Protein AF-B8JA36-F1 (afdb_monomer_lite)

InterPro domains:
  IPR032808 DoxX family [PF13564] (23-84)

Radius of gyration: 32.13 Å; chains: 1; bounding box: 55×47×108 Å

Foldseek 3Di:
DCVVVCCVLPVQCPPPVPDPAGPCVLLVHDPVVSVVVVVLLVVLVCLCPDPPRDPVSVVVSLVVLLVVLVVQLVSCVVSPCCPVPHVCSNVVSVVVNVVSVVVVVVVVVPPDPVPPDPPPPPPPDDDDDDDDDDDDDDDDDDDDDDDDD

Sequence (149 aa):
MVFSVLSFTFHDRFPFPDGKEGAFVHLGLPPYFKVELTIAKALGVLALLVPGVPRKVREFAYFGFGLTLVSAAIAHFSVGDARRLSPLYVIDPLLFLGCLATSYAGFLRGGPEAFRGPSAQPAVGTSGAATVRSVRVARTPPPSEASPR

pLDDT: mean 76.14, std 16.43, range [42.88, 96.0]

Structure (mmCIF, N/CA/C/O backbone):
data_AF-B8JA36-F1
#
_entry.id   AF-B8JA36-F1
#
loop_
_atom_site.group_PDB
_atom_site.id
_atom_site.type_symbol
_atom_site.label_atom_id
_atom_site.label_alt_id
_atom_site.label_comp_id
_atom_site.label_asym_id
_atom_site.label_entity_id
_atom_site.label_seq_id
_atom_site.pdbx_PDB_ins_code
_atom_site.Cartn_x
_atom_site.Cartn_y
_atom_site.Cartn_z
_atom_site.occupancy
_atom_site.B_iso_or_equiv
_atom_site.auth_seq_id
_atom_site.auth_comp_id
_atom_site.auth_asym_id
_atom_site.auth_atom_id
_atom_site.pdbx_PDB_model_num
ATOM 1 N N . MET A 1 1 ? 9.652 11.001 1.539 1.00 58.97 1 MET A N 1
ATOM 2 C CA . MET A 1 1 ? 8.552 10.009 1.565 1.00 58.97 1 MET A CA 1
ATOM 3 C C . MET A 1 1 ? 7.385 10.396 0.669 1.00 58.97 1 MET A C 1
ATOM 5 O O . MET A 1 1 ? 7.215 9.749 -0.353 1.00 58.97 1 MET A O 1
ATOM 9 N N . VAL A 1 2 ? 6.647 11.474 0.962 1.00 58.78 2 VAL A N 1
ATOM 10 C CA . VAL A 1 2 ? 5.529 11.933 0.107 1.00 58.78 2 VAL A CA 1
ATOM 11 C C . VAL A 1 2 ? 5.978 12.188 -1.338 1.00 58.78 2 VAL A C 1
ATOM 13 O O . VAL A 1 2 ? 5.324 11.736 -2.264 1.00 58.78 2 VAL A O 1
ATOM 16 N N . PHE A 1 3 ? 7.159 12.780 -1.530 1.00 57.62 3 PHE A N 1
ATOM 17 C CA . PHE A 1 3 ? 7.746 12.998 -2.855 1.00 57.62 3 PHE A CA 1
ATOM 18 C C . PHE A 1 3 ? 8.004 11.705 -3.654 1.00 57.62 3 PHE A C 1
ATOM 20 O O . PHE A 1 3 ? 7.703 11.665 -4.836 1.00 57.62 3 PHE A O 1
ATOM 27 N N . SER A 1 4 ? 8.495 10.631 -3.021 1.00 62.09 4 SER A N 1
ATOM 28 C CA . SER A 1 4 ? 8.780 9.355 -3.704 1.00 62.09 4 SER A CA 1
ATOM 29 C C . SER A 1 4 ? 7.490 8.621 -4.074 1.00 62.09 4 SER A C 1
ATOM 31 O O . SER A 1 4 ? 7.338 8.157 -5.196 1.00 62.09 4 SER A O 1
ATOM 33 N N . VAL A 1 5 ? 6.500 8.610 -3.173 1.00 66.38 5 VAL A N 1
ATOM 34 C CA . VAL A 1 5 ? 5.184 8.007 -3.441 1.00 66.38 5 VAL A CA 1
ATOM 35 C C . VAL A 1 5 ? 4.425 8.784 -4.515 1.00 66.38 5 VAL A C 1
ATOM 37 O O . VAL A 1 5 ? 3.843 8.170 -5.407 1.00 66.38 5 VAL A O 1
ATOM 40 N N . LEU A 1 6 ? 4.448 10.118 -4.459 1.00 67.69 6 LEU A N 1
ATOM 41 C CA . LEU A 1 6 ? 3.834 10.965 -5.479 1.00 67.69 6 LEU A CA 1
ATOM 42 C C . LEU A 1 6 ? 4.546 10.807 -6.824 1.00 67.69 6 LEU A C 1
ATOM 44 O O . LEU A 1 6 ? 3.870 10.567 -7.817 1.00 67.69 6 LEU A O 1
ATOM 48 N N . SER A 1 7 ? 5.880 10.852 -6.871 1.00 63.28 7 SER A N 1
ATOM 49 C CA . SER A 1 7 ? 6.618 10.608 -8.116 1.00 63.28 7 SER A CA 1
ATOM 50 C C . SER A 1 7 ? 6.362 9.207 -8.656 1.00 63.28 7 SER A C 1
ATOM 52 O O . SER A 1 7 ? 6.057 9.067 -9.824 1.00 63.28 7 SER A O 1
ATOM 54 N N . PHE A 1 8 ? 6.370 8.164 -7.833 1.00 66.00 8 PHE A N 1
ATOM 55 C CA . PHE A 1 8 ? 6.083 6.802 -8.291 1.00 66.00 8 PHE A CA 1
ATOM 56 C C . PHE A 1 8 ? 4.642 6.627 -8.807 1.00 66.00 8 PHE A C 1
ATOM 58 O O . PHE A 1 8 ? 4.405 5.869 -9.744 1.00 66.00 8 PHE A O 1
ATOM 65 N N . THR A 1 9 ? 3.674 7.319 -8.198 1.00 66.38 9 THR A N 1
ATOM 66 C CA . THR A 1 9 ? 2.246 7.190 -8.544 1.00 66.38 9 THR A CA 1
ATOM 67 C C . THR A 1 9 ? 1.848 8.076 -9.729 1.00 66.38 9 THR A C 1
ATOM 69 O O . THR A 1 9 ? 1.025 7.663 -10.543 1.00 66.38 9 THR A O 1
ATOM 72 N N . PHE A 1 10 ? 2.425 9.277 -9.841 1.00 67.25 10 PHE A N 1
ATOM 73 C CA . PHE A 1 10 ? 2.060 10.294 -10.838 1.00 67.25 10 PHE A CA 1
ATOM 74 C C . PHE A 1 10 ? 3.130 10.537 -11.917 1.00 67.25 10 PHE A C 1
ATOM 76 O O . PHE A 1 10 ? 2.824 11.135 -12.945 1.00 67.25 10 PHE A O 1
ATOM 83 N N . HIS A 1 11 ? 4.380 10.134 -11.683 1.00 65.31 11 HIS A N 1
ATOM 84 C CA . HIS A 1 11 ? 5.561 10.370 -12.528 1.00 65.31 11 HIS A CA 1
ATOM 85 C C . HIS A 1 11 ? 6.432 9.103 -12.625 1.00 65.31 11 HIS A C 1
ATOM 87 O O . HIS A 1 11 ? 7.632 9.095 -12.347 1.00 65.31 11 HIS A O 1
ATOM 93 N N . ASP A 1 12 ? 5.825 8.010 -13.076 1.00 66.19 12 ASP A N 1
ATOM 94 C CA . ASP A 1 12 ? 6.405 6.667 -13.187 1.00 66.19 12 ASP A CA 1
ATOM 95 C C . ASP A 1 12 ? 7.609 6.547 -14.151 1.00 66.19 12 ASP A C 1
ATOM 97 O O . ASP A 1 12 ? 8.172 5.463 -14.288 1.00 66.19 12 ASP A O 1
ATOM 101 N N . ARG A 1 13 ? 8.030 7.656 -14.777 1.00 64.44 13 ARG A N 1
ATOM 102 C CA . ARG A 1 13 ? 9.191 7.782 -15.681 1.00 64.44 13 ARG A CA 1
ATOM 103 C C . ARG A 1 13 ? 10.477 8.241 -14.982 1.00 64.44 13 ARG A C 1
ATOM 105 O O . ARG A 1 13 ? 11.560 8.083 -15.528 1.00 64.44 13 ARG A O 1
ATOM 112 N N . PHE A 1 14 ? 10.397 8.812 -13.783 1.00 61.59 14 PHE A N 1
ATOM 113 C CA . PHE A 1 14 ? 11.574 9.265 -13.032 1.00 61.59 14 PHE A CA 1
ATOM 114 C C . PHE A 1 14 ? 12.028 8.125 -12.098 1.00 61.59 14 PHE A C 1
ATOM 116 O O 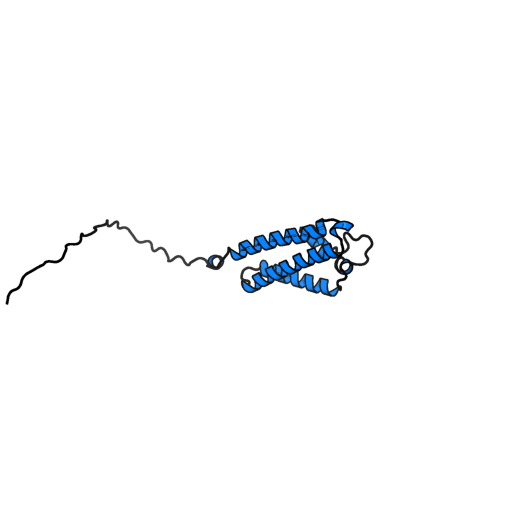. PHE A 1 14 ? 11.186 7.656 -11.331 1.00 61.59 14 PHE A O 1
ATOM 123 N N . PRO A 1 15 ? 13.286 7.629 -12.106 1.00 59.34 15 PRO A N 1
ATOM 124 C CA . PRO A 1 15 ? 14.546 8.159 -12.645 1.00 59.34 15 PRO A CA 1
ATOM 125 C C . PRO A 1 15 ? 15.044 7.428 -13.915 1.00 59.34 15 PRO A C 1
ATOM 127 O O . PRO A 1 15 ? 16.249 7.250 -14.069 1.00 59.34 15 PRO A O 1
ATOM 130 N N . PHE A 1 16 ? 14.158 6.919 -14.772 1.00 67.88 16 PHE A N 1
ATOM 131 C CA . PHE A 1 16 ? 14.525 6.114 -15.942 1.00 67.88 16 PHE A CA 1
ATOM 132 C C . PHE A 1 16 ? 14.491 6.988 -17.215 1.00 67.88 16 PHE A C 1
ATOM 134 O O . PHE A 1 16 ? 13.457 7.039 -17.881 1.00 67.88 16 PHE A O 1
ATOM 141 N N . PRO A 1 17 ? 15.581 7.713 -17.557 1.00 54.94 17 PRO A N 1
ATOM 142 C CA . PRO A 1 17 ? 15.577 8.735 -18.610 1.00 54.94 17 PRO A CA 1
ATOM 143 C C . PRO A 1 17 ? 15.302 8.202 -20.026 1.00 54.94 17 PRO A C 1
ATOM 145 O O . PRO A 1 17 ? 14.774 8.953 -20.841 1.00 54.94 17 PRO A O 1
ATOM 148 N N . ASP A 1 18 ? 15.584 6.922 -20.305 1.00 59.81 18 ASP A N 1
ATOM 149 C CA . ASP A 1 18 ? 15.448 6.321 -21.648 1.00 59.81 18 ASP A CA 1
ATOM 150 C C . ASP A 1 18 ? 14.161 5.488 -21.846 1.00 59.81 18 ASP A C 1
ATOM 152 O O . ASP A 1 18 ? 13.896 4.966 -22.932 1.00 59.81 18 ASP A O 1
ATOM 156 N N . GLY A 1 19 ? 13.334 5.337 -20.809 1.00 51.53 19 GLY A N 1
ATOM 157 C CA . GLY A 1 19 ? 12.209 4.407 -20.819 1.00 51.53 19 GLY A CA 1
ATOM 158 C C . GLY A 1 19 ? 10.923 5.026 -21.359 1.00 51.53 19 GLY A C 1
ATOM 159 O O . GLY A 1 19 ? 10.275 5.834 -20.697 1.00 51.53 19 GLY A O 1
ATOM 160 N N . LYS A 1 20 ? 10.416 4.512 -22.481 1.00 51.97 20 LYS A N 1
ATOM 161 C CA . LYS A 1 20 ? 8.975 4.596 -22.813 1.00 51.97 20 LYS A CA 1
ATOM 162 C C . LYS A 1 20 ? 8.092 3.818 -21.810 1.00 51.97 20 LYS A C 1
ATOM 164 O O . LYS A 1 20 ? 6.883 3.712 -21.994 1.00 51.97 20 LYS A O 1
ATOM 169 N N . GLU A 1 21 ? 8.696 3.286 -20.753 1.00 63.25 21 GLU A N 1
ATOM 170 C CA . GLU A 1 21 ? 8.248 2.183 -19.922 1.00 63.25 21 GLU A CA 1
ATOM 171 C C . GLU A 1 21 ? 8.394 2.594 -18.447 1.00 63.25 21 GLU A C 1
ATOM 173 O O . GLU A 1 21 ? 9.476 2.962 -18.001 1.00 63.25 21 GLU A O 1
ATOM 178 N N . GLY A 1 22 ? 7.280 2.634 -17.707 1.00 71.56 22 GLY A N 1
ATOM 179 C CA . GLY A 1 22 ? 7.259 3.092 -16.311 1.00 71.56 22 GLY A CA 1
ATOM 180 C C . GLY A 1 22 ? 7.832 2.069 -15.323 1.00 71.56 22 GLY A C 1
ATOM 181 O O . GLY A 1 22 ? 8.096 0.927 -15.688 1.00 71.56 22 GLY A O 1
ATOM 182 N N . ALA A 1 23 ? 7.952 2.439 -14.045 1.00 75.88 23 ALA A N 1
ATOM 183 C CA . ALA A 1 23 ? 8.558 1.600 -12.997 1.00 75.88 23 ALA A CA 1
ATOM 184 C C . ALA A 1 23 ? 8.042 0.142 -12.930 1.00 75.88 23 ALA A C 1
ATOM 186 O O . ALA A 1 23 ? 8.810 -0.770 -12.654 1.00 75.88 23 ALA A O 1
ATOM 187 N N . PHE A 1 24 ? 6.759 -0.109 -13.212 1.00 78.50 24 PHE A N 1
ATOM 188 C CA . PHE A 1 24 ? 6.217 -1.476 -13.261 1.00 78.50 24 PHE A CA 1
ATOM 189 C C . PHE A 1 24 ? 6.747 -2.276 -14.450 1.00 78.50 24 PHE A C 1
ATOM 191 O O . PHE A 1 24 ? 7.027 -3.459 -14.300 1.00 78.50 24 PHE A O 1
ATOM 198 N N . VAL A 1 25 ? 6.930 -1.632 -15.601 1.00 81.19 25 VAL A N 1
ATOM 199 C CA . VAL A 1 25 ? 7.495 -2.272 -16.791 1.00 81.19 25 VAL A CA 1
ATOM 200 C C . VAL A 1 25 ? 8.978 -2.576 -16.575 1.00 81.19 25 VAL A C 1
ATOM 202 O O . VAL A 1 25 ? 9.415 -3.675 -16.900 1.00 81.19 25 VAL A O 1
ATOM 205 N N . HIS A 1 26 ? 9.719 -1.676 -15.914 1.00 80.25 26 HIS A N 1
ATOM 206 C CA . HIS A 1 26 ? 11.102 -1.932 -15.476 1.00 80.25 26 HIS A CA 1
ATOM 207 C C . HIS A 1 26 ? 11.212 -3.164 -14.565 1.00 80.25 26 HIS A C 1
ATOM 209 O O . HIS A 1 26 ? 12.158 -3.940 -14.663 1.00 80.25 26 HIS A O 1
ATOM 215 N N . LEU A 1 27 ? 10.206 -3.388 -13.713 1.00 81.06 27 LEU A N 1
ATOM 216 C CA . LEU A 1 27 ? 10.100 -4.580 -12.867 1.00 81.06 27 LEU A CA 1
ATOM 217 C C . LEU A 1 27 ? 9.535 -5.817 -13.600 1.00 81.06 27 LEU A C 1
ATOM 219 O O . LEU A 1 27 ? 9.379 -6.865 -12.976 1.00 81.06 27 LEU A O 1
ATOM 223 N N . GLY A 1 28 ? 9.201 -5.721 -14.891 1.00 83.25 28 GLY A N 1
ATOM 224 C CA . GLY A 1 28 ? 8.595 -6.807 -15.672 1.00 83.25 28 GLY A CA 1
ATOM 225 C C . GLY A 1 28 ? 7.134 -7.110 -15.314 1.00 83.25 28 GLY A C 1
ATOM 226 O O . GLY A 1 28 ? 6.630 -8.188 -15.627 1.00 83.25 28 GLY A O 1
ATOM 227 N N . LEU A 1 29 ? 6.447 -6.183 -14.640 1.00 85.44 29 LEU A N 1
ATOM 228 C CA . LEU A 1 29 ? 5.061 -6.330 -14.201 1.00 85.44 29 LEU A CA 1
ATOM 229 C C . LEU A 1 29 ? 4.081 -5.778 -15.247 1.00 85.44 29 LEU A C 1
ATOM 231 O O . LEU A 1 29 ? 4.331 -4.730 -15.852 1.00 85.44 29 LEU A O 1
ATOM 235 N N . PRO A 1 30 ? 2.925 -6.435 -15.441 1.00 87.69 30 PRO A N 1
ATOM 236 C CA . PRO A 1 30 ? 1.961 -6.007 -16.438 1.00 87.69 30 PRO A CA 1
ATOM 237 C C . PRO A 1 30 ? 1.261 -4.691 -16.038 1.00 87.69 30 PRO A C 1
ATOM 239 O O . PRO A 1 30 ? 1.049 -4.435 -14.849 1.00 87.69 30 PRO A O 1
ATOM 242 N N . PRO A 1 31 ? 0.818 -3.862 -17.005 1.00 83.44 31 PRO A N 1
ATOM 243 C CA . PRO A 1 31 ? 0.244 -2.544 -16.714 1.00 83.44 31 PRO A CA 1
ATOM 244 C C . PRO A 1 31 ? -1.007 -2.556 -15.822 1.00 83.44 31 PRO A C 1
ATOM 246 O O . PRO A 1 31 ? -1.191 -1.643 -15.018 1.00 83.44 31 PRO A O 1
ATOM 249 N N . TYR A 1 32 ? -1.862 -3.580 -15.925 1.00 86.31 32 TYR A N 1
ATOM 250 C CA . TYR A 1 32 ? -3.074 -3.685 -15.102 1.00 86.31 32 TYR A CA 1
ATOM 251 C C . TYR A 1 32 ? -2.748 -3.874 -13.611 1.00 86.31 32 TYR A C 1
ATOM 253 O O . TYR A 1 32 ? -3.467 -3.355 -12.759 1.00 86.31 32 TYR A O 1
ATOM 261 N N . PHE A 1 33 ? -1.617 -4.513 -13.285 1.00 88.50 33 PHE A N 1
ATOM 262 C CA . PHE A 1 33 ? -1.187 -4.723 -11.902 1.00 88.50 33 PHE A CA 1
ATOM 263 C C . PHE A 1 33 ? -0.899 -3.395 -11.191 1.00 88.50 33 PHE A C 1
ATOM 265 O O . PHE A 1 33 ? -1.179 -3.248 -10.002 1.00 88.50 33 PHE A O 1
ATOM 272 N N . LYS A 1 34 ? -0.420 -2.377 -11.924 1.00 85.50 34 LYS A N 1
ATOM 273 C CA . LYS A 1 34 ? -0.282 -1.014 -11.387 1.00 85.50 34 LYS A CA 1
ATOM 274 C C . LYS A 1 34 ? -1.629 -0.458 -10.927 1.00 85.50 34 LYS A C 1
ATOM 276 O O . LYS A 1 34 ? -1.705 0.161 -9.864 1.00 85.50 34 LYS A O 1
ATOM 281 N N . VAL A 1 35 ? -2.677 -0.661 -11.724 1.00 87.88 35 VAL A N 1
ATOM 282 C CA . VAL A 1 35 ? -4.028 -0.164 -11.431 1.00 87.88 35 VAL A CA 1
ATOM 283 C C . VAL A 1 35 ? -4.591 -0.885 -10.211 1.00 87.88 35 VAL A C 1
ATOM 285 O O . VAL A 1 35 ? -5.004 -0.228 -9.256 1.00 87.88 35 VAL A O 1
ATOM 288 N N . GLU A 1 36 ? -4.514 -2.216 -10.193 1.00 91.06 36 GLU A N 1
ATOM 289 C CA . GLU A 1 36 ? -4.955 -3.039 -9.061 1.00 91.06 36 GLU A CA 1
ATOM 290 C C . GLU A 1 36 ? -4.237 -2.654 -7.764 1.00 91.06 36 GLU A C 1
ATOM 292 O O . GLU A 1 36 ? -4.883 -2.411 -6.742 1.00 91.06 36 GLU A O 1
ATOM 297 N N . LEU A 1 37 ? -2.908 -2.515 -7.806 1.00 90.44 37 LEU A N 1
ATOM 298 C CA . LEU A 1 37 ? -2.113 -2.167 -6.632 1.00 90.44 37 LEU A CA 1
ATOM 299 C C . LEU A 1 37 ? -2.398 -0.742 -6.137 1.00 90.44 37 LEU A C 1
ATOM 301 O O . LEU A 1 37 ? -2.419 -0.500 -4.929 1.00 90.44 37 LEU A O 1
ATOM 305 N N . THR A 1 38 ? -2.642 0.200 -7.050 1.00 88.50 38 THR A N 1
ATOM 306 C CA . THR A 1 38 ? -3.031 1.574 -6.696 1.00 88.50 38 THR A CA 1
ATOM 307 C C . THR A 1 38 ? -4.385 1.598 -5.989 1.00 88.50 38 THR A C 1
ATOM 309 O O . THR A 1 38 ? -4.509 2.214 -4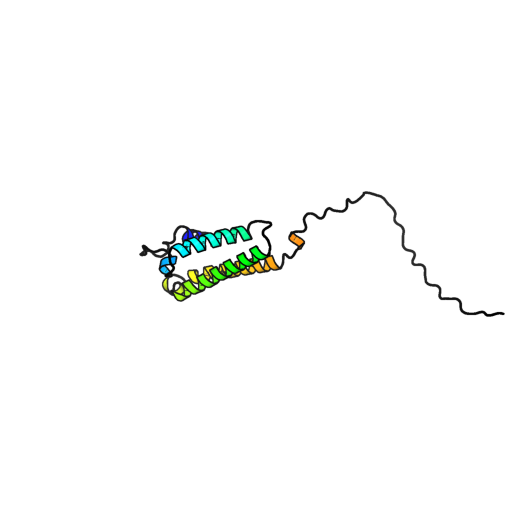.928 1.00 88.50 38 THR A O 1
ATOM 312 N N . ILE A 1 39 ? -5.379 0.881 -6.521 1.00 91.50 39 ILE A N 1
ATOM 313 C CA . ILE A 1 39 ? -6.710 0.770 -5.907 1.00 91.50 39 ILE A CA 1
ATOM 314 C C . ILE A 1 39 ? -6.605 0.092 -4.536 1.00 91.50 39 ILE A C 1
ATOM 316 O O . ILE A 1 39 ? -7.137 0.609 -3.553 1.00 91.50 39 ILE A O 1
ATOM 320 N N . ALA A 1 40 ? -5.866 -1.016 -4.438 1.00 92.06 40 ALA A N 1
ATOM 321 C CA . ALA A 1 40 ? -5.665 -1.734 -3.181 1.00 92.06 40 ALA A CA 1
ATOM 322 C C . ALA A 1 40 ? -5.013 -0.848 -2.106 1.00 92.06 40 ALA A C 1
ATOM 324 O O . ALA A 1 40 ? -5.462 -0.841 -0.958 1.00 92.06 40 ALA A O 1
ATOM 325 N N . LYS A 1 41 ? -4.004 -0.044 -2.469 1.00 89.94 41 LYS A N 1
ATOM 326 C CA . LYS A 1 41 ? -3.391 0.930 -1.551 1.00 89.94 41 LYS A CA 1
ATOM 327 C C . LYS A 1 41 ? -4.382 2.004 -1.114 1.00 89.94 41 LYS A C 1
ATOM 329 O O . LYS A 1 41 ? -4.430 2.307 0.074 1.00 89.94 41 LYS A O 1
ATOM 334 N N . ALA A 1 42 ? -5.180 2.558 -2.026 1.00 91.19 42 ALA A N 1
ATOM 335 C CA . ALA A 1 42 ? -6.185 3.562 -1.676 1.00 91.19 42 ALA A CA 1
ATOM 336 C C . ALA A 1 42 ? -7.214 3.008 -0.674 1.00 91.19 42 ALA A C 1
ATOM 338 O O . ALA A 1 42 ? -7.479 3.638 0.352 1.00 91.19 42 ALA A O 1
ATOM 339 N N . LEU A 1 43 ? -7.720 1.795 -0.917 1.00 93.50 43 LEU A N 1
ATOM 340 C CA . LEU A 1 43 ? -8.631 1.101 -0.003 1.00 93.50 43 LEU A CA 1
ATOM 341 C C . LEU A 1 43 ? -7.972 0.794 1.348 1.00 93.50 43 LEU A C 1
ATOM 343 O O . LEU A 1 43 ? -8.592 0.991 2.391 1.00 93.50 43 LEU A O 1
ATOM 347 N N . GLY A 1 44 ? -6.709 0.363 1.347 1.00 92.56 44 GLY A N 1
ATOM 348 C CA . GLY A 1 44 ? -5.948 0.126 2.571 1.00 92.56 44 GLY A CA 1
ATOM 349 C C . GLY A 1 44 ? -5.759 1.399 3.398 1.00 92.56 44 GLY A C 1
ATOM 350 O O . GLY A 1 44 ? -5.954 1.374 4.612 1.00 92.56 44 GLY A O 1
ATOM 351 N N . VAL A 1 45 ? -5.414 2.525 2.759 1.00 92.88 45 VAL A N 1
ATOM 352 C CA . VAL A 1 45 ? -5.269 3.822 3.441 1.00 92.88 45 VAL A CA 1
ATOM 353 C C . VAL A 1 45 ? -6.613 4.223 4.038 1.00 92.88 45 VAL A C 1
ATOM 355 O O . VAL A 1 45 ? -6.676 4.575 5.213 1.00 92.88 45 VAL A O 1
ATOM 358 N N . LEU A 1 46 ? -7.698 4.102 3.269 1.00 92.94 46 LEU A N 1
ATOM 359 C CA . LEU A 1 46 ? -9.043 4.405 3.751 1.00 92.94 46 LEU A CA 1
ATOM 360 C C . LEU A 1 46 ? -9.416 3.545 4.969 1.00 92.94 46 LEU A C 1
ATOM 362 O O . LEU A 1 46 ? -9.928 4.070 5.956 1.00 92.94 46 LEU A O 1
ATOM 366 N N . ALA A 1 47 ? -9.092 2.251 4.944 1.00 92.44 47 ALA A N 1
ATOM 367 C CA . ALA A 1 47 ? -9.332 1.340 6.060 1.00 92.44 47 ALA A CA 1
ATOM 368 C C . ALA A 1 47 ? -8.557 1.718 7.338 1.00 92.44 47 ALA A C 1
ATOM 370 O O . ALA A 1 47 ? -9.047 1.461 8.438 1.00 92.44 47 ALA A O 1
ATOM 371 N N . LEU A 1 48 ? -7.367 2.317 7.212 1.00 91.00 48 LEU A N 1
ATOM 372 C CA . LEU A 1 48 ? -6.559 2.760 8.354 1.00 91.00 48 LEU A CA 1
ATOM 373 C C . LEU A 1 48 ? -6.951 4.150 8.873 1.00 91.00 48 LEU A C 1
ATOM 375 O O . LEU A 1 48 ? -6.857 4.384 10.077 1.00 91.00 48 LEU A O 1
ATOM 379 N N . LEU A 1 49 ? -7.373 5.064 7.994 1.00 90.88 49 LEU A N 1
ATOM 380 C CA . LEU A 1 49 ? -7.684 6.453 8.356 1.00 90.88 49 LEU A CA 1
ATOM 381 C C . LEU A 1 49 ? -9.106 6.635 8.890 1.00 90.88 49 LEU A C 1
ATOM 383 O O . LEU A 1 49 ? -9.321 7.495 9.744 1.00 90.88 49 LEU A O 1
ATOM 387 N N . VAL A 1 50 ? -10.081 5.875 8.384 1.00 90.38 50 VAL A N 1
ATOM 388 C CA . VAL A 1 50 ? -11.483 6.073 8.764 1.00 90.38 50 VAL A CA 1
ATOM 389 C C . VAL A 1 50 ? -11.718 5.575 10.199 1.00 90.38 50 VAL A C 1
ATOM 391 O O . VAL A 1 50 ? -11.536 4.385 10.485 1.00 90.38 50 VAL A O 1
ATOM 394 N N . PRO A 1 51 ? -12.159 6.450 11.123 1.00 81.81 51 PRO A N 1
ATOM 395 C CA . PRO A 1 51 ? -12.548 6.019 12.457 1.00 81.81 51 PRO A CA 1
ATOM 396 C C . PRO A 1 51 ? -13.801 5.134 12.370 1.00 81.81 51 PRO A C 1
ATOM 398 O O . PRO A 1 51 ? -14.717 5.404 11.600 1.00 81.81 51 PRO A O 1
ATOM 401 N N . GLY A 1 52 ? -13.847 4.060 13.160 1.00 84.69 52 GLY A N 1
ATOM 402 C CA . GLY A 1 52 ? -14.982 3.124 13.183 1.00 84.69 52 GLY A CA 1
ATOM 403 C C . GLY A 1 52 ? -14.842 1.890 12.281 1.00 84.69 52 GLY A C 1
ATOM 404 O O . GLY A 1 52 ? -15.689 1.002 12.344 1.00 84.69 52 GLY A O 1
ATOM 405 N N . VAL A 1 53 ? -13.760 1.760 11.503 1.00 89.75 53 VAL A N 1
ATOM 406 C CA . VAL A 1 53 ? -13.493 0.538 10.722 1.00 89.75 53 VAL A CA 1
ATOM 407 C C . VAL A 1 53 ? -13.262 -0.667 11.657 1.00 89.75 53 VAL A C 1
ATOM 409 O O . VAL A 1 53 ? -12.504 -0.557 12.636 1.00 89.75 53 VAL A O 1
ATOM 412 N N . PRO A 1 54 ? -13.861 -1.847 11.380 1.00 90.50 54 PRO A N 1
ATOM 413 C CA . PRO A 1 54 ? -13.671 -3.040 12.200 1.00 90.50 54 PRO A CA 1
ATOM 414 C C . PRO A 1 54 ? -12.192 -3.392 12.379 1.00 90.50 54 PRO A C 1
ATOM 416 O O . PRO A 1 54 ? -11.395 -3.306 11.444 1.00 90.50 54 PRO A O 1
ATOM 419 N N . ARG A 1 55 ? -11.816 -3.828 13.586 1.00 89.38 55 ARG A N 1
ATOM 420 C CA . ARG A 1 55 ? -10.420 -4.140 13.936 1.00 89.38 55 ARG A CA 1
ATOM 421 C C . ARG A 1 55 ? -9.774 -5.132 12.959 1.00 89.38 55 ARG A C 1
ATOM 423 O O . ARG A 1 55 ? -8.674 -4.877 12.491 1.00 89.38 55 ARG A O 1
ATOM 430 N N . LYS A 1 56 ? -10.497 -6.194 12.582 1.00 90.94 56 LYS A N 1
ATOM 431 C CA . LYS A 1 56 ? -10.024 -7.206 11.622 1.00 90.94 56 LYS A CA 1
ATOM 432 C C . LYS A 1 56 ? -9.666 -6.597 10.264 1.00 90.94 56 LYS A C 1
ATOM 434 O O . LYS A 1 56 ? -8.646 -6.944 9.691 1.00 90.94 56 LYS A O 1
ATOM 439 N N . VAL A 1 57 ? -10.473 -5.660 9.760 1.00 92.94 57 VAL A N 1
ATOM 440 C CA . VAL A 1 57 ? -10.216 -4.994 8.470 1.00 92.94 57 VAL A CA 1
ATOM 441 C C . VAL A 1 57 ? -8.951 -4.138 8.548 1.00 92.94 57 VAL A C 1
ATOM 443 O O . VAL A 1 57 ? -8.144 -4.155 7.623 1.00 92.94 57 VAL A O 1
ATOM 446 N N . ARG A 1 58 ? -8.724 -3.454 9.677 1.00 91.06 58 ARG A N 1
ATOM 447 C CA . ARG A 1 58 ? -7.471 -2.725 9.926 1.00 91.06 58 ARG A CA 1
ATOM 448 C C . ARG A 1 58 ? -6.267 -3.663 9.984 1.00 91.06 58 ARG A C 1
ATOM 450 O O . ARG A 1 58 ? -5.250 -3.362 9.374 1.00 91.06 58 ARG A O 1
ATOM 457 N N . GLU A 1 59 ? -6.388 -4.813 10.645 1.00 93.19 59 GLU A N 1
ATOM 458 C CA . GLU A 1 59 ? -5.337 -5.845 10.679 1.00 93.19 59 GLU A CA 1
ATOM 459 C C . GLU A 1 59 ? -5.009 -6.368 9.271 1.00 93.19 59 GLU A C 1
ATOM 461 O O . GLU A 1 59 ? -3.835 -6.450 8.910 1.00 93.19 59 GLU A O 1
ATOM 466 N N . PHE A 1 60 ? -6.024 -6.620 8.435 1.00 94.62 60 PHE A N 1
ATOM 467 C CA . PHE A 1 60 ? -5.823 -6.971 7.024 1.00 94.62 60 PHE A CA 1
ATOM 468 C C . PHE A 1 60 ? -5.146 -5.851 6.228 1.00 94.62 60 PHE A C 1
ATOM 470 O O . PHE A 1 60 ? -4.266 -6.137 5.419 1.00 94.62 60 PHE A O 1
ATOM 477 N N . ALA A 1 61 ? -5.505 -4.587 6.464 1.00 95.19 61 ALA A N 1
ATOM 478 C CA . ALA A 1 61 ? -4.846 -3.454 5.819 1.00 95.19 61 ALA A CA 1
ATOM 479 C C . ALA A 1 61 ? -3.364 -3.357 6.223 1.00 95.19 61 ALA A C 1
ATOM 481 O O . ALA A 1 61 ? -2.507 -3.229 5.349 1.00 95.19 61 ALA A O 1
ATOM 482 N N . TYR A 1 62 ? -3.042 -3.498 7.515 1.00 95.06 62 TYR A N 1
ATOM 483 C CA . TYR A 1 62 ? -1.655 -3.553 7.994 1.00 95.06 62 TYR A CA 1
ATOM 484 C C . TYR A 1 62 ? -0.873 -4.704 7.349 1.00 95.06 62 TYR A C 1
ATOM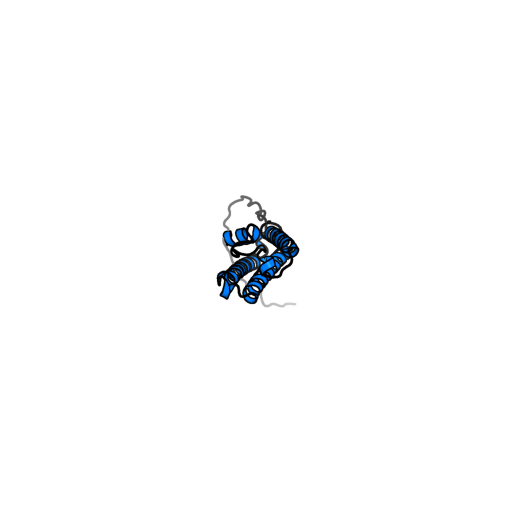 486 O O . TYR A 1 62 ? 0.244 -4.492 6.875 1.00 95.06 62 TYR A O 1
ATOM 494 N N . PHE A 1 63 ? -1.463 -5.901 7.281 1.00 96.00 63 PHE A N 1
ATOM 495 C CA . PHE A 1 63 ? -0.842 -7.056 6.633 1.00 96.00 63 PHE A CA 1
ATOM 496 C C . PHE A 1 63 ? -0.604 -6.817 5.137 1.00 96.00 63 PHE A C 1
ATOM 498 O O . PHE A 1 63 ? 0.504 -7.035 4.647 1.00 96.00 63 PHE A O 1
ATOM 505 N N . GLY A 1 64 ? -1.612 -6.310 4.424 1.00 95.06 64 GLY A N 1
ATOM 506 C CA . GLY A 1 64 ? -1.521 -5.995 3.000 1.00 95.06 64 GLY A CA 1
ATOM 507 C C . GLY A 1 64 ? -0.423 -4.974 2.707 1.00 95.06 64 GLY A C 1
ATOM 508 O O . GLY A 1 64 ? 0.433 -5.220 1.858 1.00 95.06 64 GLY A O 1
ATOM 509 N N . PHE A 1 65 ? -0.369 -3.868 3.454 1.00 95.31 65 PHE A N 1
ATOM 510 C CA . PHE A 1 65 ? 0.718 -2.897 3.306 1.00 95.31 65 PHE A CA 1
ATOM 511 C C . PHE A 1 65 ? 2.084 -3.506 3.615 1.00 95.31 65 PHE A C 1
ATOM 513 O O . PHE A 1 65 ? 3.020 -3.295 2.842 1.00 95.31 65 PHE A O 1
ATOM 520 N N . GLY A 1 66 ? 2.196 -4.303 4.680 1.00 95.88 66 GLY A N 1
ATOM 521 C CA . GLY A 1 66 ? 3.433 -5.001 5.022 1.00 95.88 66 GLY A CA 1
ATOM 522 C C . GLY A 1 66 ? 3.925 -5.884 3.876 1.00 95.88 66 GLY A C 1
ATOM 523 O O . GLY A 1 66 ? 5.074 -5.758 3.452 1.00 95.88 66 GLY A O 1
ATOM 524 N N . LEU A 1 67 ? 3.033 -6.695 3.302 1.00 95.88 67 LEU A N 1
ATOM 525 C CA . LEU A 1 67 ? 3.343 -7.557 2.163 1.00 95.88 67 LEU A CA 1
ATOM 526 C C . LEU A 1 67 ? 3.804 -6.745 0.945 1.00 95.88 67 LEU A C 1
ATOM 528 O O . LEU A 1 67 ? 4.794 -7.108 0.307 1.00 95.88 67 LEU A O 1
ATOM 532 N N . THR A 1 68 ? 3.135 -5.629 0.638 1.00 93.44 68 THR A N 1
ATOM 533 C CA . THR A 1 68 ? 3.527 -4.779 -0.500 1.00 93.44 68 THR A CA 1
ATOM 534 C C . THR A 1 68 ? 4.900 -4.136 -0.313 1.00 93.44 68 THR A C 1
ATOM 536 O O . THR A 1 68 ? 5.661 -4.056 -1.274 1.00 93.44 68 THR A O 1
ATOM 539 N N . LEU A 1 69 ? 5.247 -3.714 0.907 1.00 93.81 69 LEU A N 1
ATOM 540 C CA . LEU A 1 69 ? 6.539 -3.091 1.211 1.00 93.81 69 LEU A CA 1
ATOM 541 C C . LEU A 1 69 ? 7.682 -4.109 1.161 1.00 93.81 69 LEU A C 1
ATOM 543 O O . LEU A 1 69 ? 8.716 -3.835 0.556 1.00 93.81 69 LEU A O 1
ATOM 547 N N . VAL A 1 70 ? 7.475 -5.304 1.722 1.00 95.81 70 VAL A N 1
ATOM 548 C CA . VAL A 1 70 ? 8.442 -6.409 1.618 1.00 95.81 70 VAL A CA 1
ATOM 549 C C . VAL A 1 70 ? 8.647 -6.806 0.156 1.00 95.81 70 VAL A C 1
ATOM 551 O O . VAL A 1 70 ? 9.783 -6.908 -0.301 1.00 95.81 70 VAL A O 1
ATOM 554 N N . SER A 1 71 ? 7.558 -6.962 -0.602 1.00 92.88 71 SER A N 1
ATOM 555 C CA . SER A 1 71 ? 7.628 -7.327 -2.022 1.00 92.88 71 SER A CA 1
ATOM 556 C C . SER A 1 71 ? 8.352 -6.264 -2.850 1.00 92.88 71 SER A C 1
ATOM 558 O O . SER A 1 71 ? 9.166 -6.611 -3.699 1.00 92.88 71 SER A O 1
ATOM 560 N N . ALA A 1 72 ? 8.118 -4.976 -2.577 1.00 90.00 72 ALA A N 1
ATOM 561 C CA . ALA A 1 72 ? 8.818 -3.882 -3.247 1.00 90.00 72 ALA A CA 1
ATOM 562 C C . ALA A 1 72 ? 10.329 -3.903 -2.965 1.00 90.00 72 ALA A C 1
ATOM 564 O O . ALA A 1 72 ? 11.124 -3.760 -3.893 1.00 90.00 72 ALA A O 1
ATOM 565 N N . ALA A 1 73 ? 10.734 -4.138 -1.710 1.00 91.12 73 ALA A N 1
ATOM 566 C CA . ALA A 1 73 ? 12.147 -4.257 -1.352 1.00 91.12 73 ALA A CA 1
ATOM 567 C C . ALA A 1 73 ? 12.822 -5.431 -2.085 1.00 91.12 73 ALA A C 1
ATOM 569 O O . ALA A 1 73 ? 13.910 -5.265 -2.639 1.00 91.12 73 ALA A O 1
ATOM 570 N N . ILE A 1 74 ? 12.158 -6.593 -2.146 1.00 92.56 74 ILE A N 1
ATOM 571 C CA . ILE A 1 74 ? 12.654 -7.775 -2.870 1.00 92.56 74 ILE A CA 1
ATOM 572 C C . ILE A 1 74 ? 12.746 -7.499 -4.377 1.00 92.56 74 ILE A C 1
ATOM 574 O O . ILE A 1 74 ? 13.762 -7.826 -4.987 1.00 92.56 74 ILE A O 1
ATOM 578 N N . ALA A 1 75 ? 11.730 -6.873 -4.975 1.00 90.50 75 ALA A N 1
ATOM 579 C CA . ALA A 1 75 ? 11.703 -6.571 -6.406 1.00 90.50 75 ALA A CA 1
ATOM 580 C C . ALA A 1 75 ? 12.858 -5.639 -6.816 1.00 90.50 75 ALA A C 1
ATOM 582 O O . ALA A 1 75 ? 13.633 -5.978 -7.713 1.00 90.50 75 ALA A O 1
ATOM 583 N N . HIS A 1 76 ? 13.043 -4.521 -6.104 1.00 87.06 76 HIS A N 1
ATOM 584 C CA . HIS A 1 76 ? 14.148 -3.589 -6.361 1.00 87.06 76 HIS A CA 1
ATOM 585 C C . HIS A 1 76 ? 15.524 -4.222 -6.118 1.00 87.06 76 HIS A C 1
ATOM 587 O O . HIS A 1 76 ? 16.479 -3.947 -6.850 1.00 87.06 76 HIS A O 1
ATOM 593 N N . PHE A 1 77 ? 15.641 -5.102 -5.120 1.00 88.94 77 PHE A N 1
ATOM 594 C CA . PHE A 1 77 ? 16.873 -5.849 -4.884 1.00 88.94 77 PHE A CA 1
ATOM 595 C C . PHE A 1 77 ? 17.171 -6.839 -6.022 1.00 88.94 77 PHE A C 1
ATOM 597 O O . PHE A 1 77 ? 18.298 -6.878 -6.514 1.00 88.94 77 PHE A O 1
ATOM 604 N N . SER A 1 78 ? 16.165 -7.588 -6.485 1.00 88.50 78 SER A N 1
ATOM 605 C CA . SER A 1 78 ? 16.305 -8.610 -7.532 1.00 88.50 78 SER A CA 1
ATOM 606 C C . SER A 1 78 ? 16.688 -8.029 -8.894 1.00 88.50 78 SER A C 1
ATOM 608 O O . SER A 1 78 ? 17.457 -8.650 -9.625 1.00 88.50 78 SER A O 1
ATOM 610 N N . VAL A 1 79 ? 16.168 -6.851 -9.247 1.00 86.06 79 VAL A N 1
ATOM 611 C CA . VAL A 1 79 ? 16.506 -6.163 -10.510 1.00 86.06 79 VAL A CA 1
ATOM 612 C C . VAL A 1 79 ? 17.853 -5.423 -10.410 1.00 86.06 79 VAL A C 1
ATOM 614 O O . VAL A 1 79 ? 18.477 -5.080 -11.418 1.00 86.06 79 VAL A O 1
ATOM 617 N N . GLY A 1 80 ? 18.373 -5.255 -9.189 1.00 83.19 80 GLY A N 1
ATOM 618 C CA . GLY A 1 80 ? 19.671 -4.642 -8.926 1.00 83.19 80 GLY A CA 1
ATOM 619 C C . GLY A 1 80 ? 19.634 -3.115 -8.859 1.00 83.19 80 GLY A C 1
ATOM 620 O O . GLY A 1 80 ? 20.686 -2.484 -8.991 1.00 83.19 80 GLY A O 1
ATOM 621 N N . ASP A 1 81 ? 18.465 -2.515 -8.615 1.00 81.81 81 ASP A N 1
ATOM 622 C CA . ASP A 1 81 ? 18.288 -1.056 -8.546 1.00 81.81 81 ASP A CA 1
ATOM 623 C C . ASP A 1 81 ? 19.154 -0.426 -7.449 1.00 81.81 81 ASP A C 1
ATOM 625 O O . ASP A 1 81 ? 19.703 0.660 -7.636 1.00 81.81 81 ASP A O 1
ATOM 629 N N . ALA A 1 82 ? 19.384 -1.152 -6.349 1.00 80.25 82 ALA A N 1
ATOM 630 C CA . ALA A 1 82 ? 20.285 -0.727 -5.277 1.00 80.25 82 ALA A CA 1
ATOM 631 C C . ALA A 1 82 ? 21.726 -0.480 -5.752 1.00 80.25 82 ALA A C 1
ATOM 633 O O . ALA A 1 82 ? 22.403 0.409 -5.238 1.00 80.25 82 ALA A O 1
ATOM 634 N N . ARG A 1 83 ? 22.201 -1.272 -6.722 1.00 78.75 83 ARG A N 1
ATOM 635 C CA . ARG A 1 83 ? 23.568 -1.192 -7.257 1.00 78.75 83 ARG A CA 1
ATOM 636 C C . ARG A 1 83 ? 23.655 -0.296 -8.491 1.00 78.75 83 ARG A C 1
ATOM 638 O O . ARG A 1 83 ? 24.699 0.303 -8.719 1.00 78.75 83 ARG A O 1
ATOM 645 N N . ARG A 1 84 ? 22.594 -0.258 -9.303 1.00 77.31 84 ARG A N 1
ATOM 646 C CA . ARG A 1 84 ? 22.572 0.418 -10.611 1.00 77.31 84 ARG A CA 1
ATOM 647 C C . ARG A 1 84 ? 22.070 1.859 -10.547 1.00 77.31 84 ARG A C 1
ATOM 649 O O . ARG A 1 84 ? 22.541 2.677 -11.325 1.00 77.31 84 ARG A O 1
ATOM 656 N N . LEU A 1 85 ? 21.132 2.159 -9.648 1.00 78.00 85 LEU A N 1
ATOM 657 C CA . LEU A 1 85 ? 20.498 3.476 -9.534 1.00 78.00 85 LEU A CA 1
ATOM 658 C C . LEU A 1 85 ? 20.855 4.133 -8.205 1.00 78.00 85 LEU A C 1
ATOM 660 O O . LEU A 1 85 ? 21.514 5.167 -8.169 1.00 78.00 85 LEU A O 1
ATOM 664 N N . SER A 1 86 ? 20.401 3.541 -7.102 1.00 82.25 86 SER A N 1
ATOM 665 C CA . SER A 1 86 ? 20.648 4.045 -5.756 1.00 82.25 86 SER A CA 1
ATOM 666 C C . SER A 1 86 ? 20.183 3.028 -4.711 1.00 82.25 86 SER A C 1
ATOM 668 O O . SER A 1 86 ? 19.098 2.458 -4.861 1.00 82.25 86 SER A O 1
ATOM 670 N N . PRO A 1 87 ? 20.906 2.865 -3.589 1.00 82.94 87 PRO A N 1
ATOM 671 C CA . PRO A 1 87 ? 20.445 2.066 -2.453 1.00 82.94 87 PRO A CA 1
ATOM 672 C C . PRO A 1 87 ? 19.084 2.508 -1.895 1.00 82.94 87 PRO A C 1
ATOM 674 O O . PRO A 1 87 ? 18.377 1.704 -1.285 1.00 82.94 87 PRO A O 1
ATOM 677 N N . LEU A 1 88 ? 18.694 3.768 -2.124 1.00 83.88 88 LEU A N 1
ATOM 678 C CA . LEU A 1 88 ? 17.432 4.332 -1.642 1.00 83.88 88 LEU A CA 1
ATOM 679 C C . LEU A 1 88 ? 16.204 3.542 -2.119 1.00 83.88 88 LEU A C 1
ATOM 681 O O . LEU A 1 88 ? 15.255 3.417 -1.357 1.00 83.88 88 LEU A O 1
ATOM 685 N N . TYR A 1 89 ? 16.251 2.908 -3.296 1.00 82.12 89 TYR A N 1
ATOM 686 C CA . TYR A 1 89 ? 15.143 2.089 -3.814 1.00 82.12 89 TYR A CA 1
ATOM 687 C C . TYR A 1 89 ? 14.807 0.868 -2.949 1.00 82.12 89 TYR A C 1
ATOM 689 O O . TYR A 1 89 ? 13.658 0.434 -2.911 1.00 82.12 89 TYR A O 1
ATOM 697 N N . VAL A 1 90 ? 15.791 0.322 -2.231 1.00 86.75 90 VAL A N 1
ATOM 698 C CA . VAL A 1 90 ? 15.580 -0.796 -1.296 1.00 86.75 90 VAL A CA 1
ATOM 699 C C . VAL A 1 90 ? 15.387 -0.282 0.130 1.00 86.75 90 VAL A C 1
ATOM 701 O O . VAL A 1 90 ? 14.597 -0.841 0.885 1.00 86.75 90 VAL A O 1
ATOM 704 N N . ILE A 1 91 ? 16.064 0.806 0.504 1.00 88.25 91 ILE A N 1
ATOM 705 C CA . ILE A 1 91 ? 15.969 1.383 1.852 1.00 88.25 91 ILE A CA 1
ATOM 706 C C . ILE A 1 91 ? 14.595 2.023 2.094 1.00 88.25 91 ILE A C 1
ATOM 708 O O . ILE A 1 91 ? 14.015 1.821 3.160 1.00 88.25 91 ILE A O 1
ATOM 712 N N . ASP A 1 92 ? 14.046 2.753 1.123 1.00 87.94 92 ASP A N 1
ATOM 713 C CA . ASP A 1 92 ? 12.755 3.440 1.244 1.00 87.94 92 ASP A CA 1
ATOM 714 C C . ASP A 1 92 ? 11.600 2.507 1.669 1.00 87.94 92 ASP A C 1
ATOM 716 O O . ASP A 1 92 ? 10.938 2.809 2.672 1.00 87.94 92 ASP A O 1
ATOM 720 N N . PRO A 1 93 ? 11.340 1.361 1.000 1.00 90.00 93 PRO A N 1
ATOM 721 C CA . PRO A 1 93 ? 10.280 0.450 1.430 1.00 90.00 93 PRO A CA 1
ATOM 722 C C . PRO A 1 93 ? 10.552 -0.184 2.803 1.00 90.00 93 PRO A C 1
ATOM 724 O O . PRO A 1 93 ? 9.604 -0.412 3.557 1.00 90.00 93 PRO A O 1
ATOM 727 N N . LEU A 1 94 ? 11.816 -0.414 3.178 1.00 92.56 94 LEU A N 1
ATOM 728 C CA . LEU A 1 94 ? 12.179 -0.945 4.499 1.00 92.56 94 LEU A CA 1
ATOM 729 C C . LEU A 1 94 ? 11.945 0.074 5.621 1.00 92.56 94 LEU A C 1
ATOM 731 O O . LEU A 1 94 ? 11.417 -0.280 6.677 1.00 92.56 94 LEU A O 1
ATOM 735 N N . LEU A 1 95 ? 12.275 1.348 5.391 1.00 92.81 95 LEU A N 1
ATOM 736 C CA . LEU A 1 95 ? 11.969 2.430 6.329 1.00 92.81 95 LEU A CA 1
ATOM 737 C C . LEU A 1 95 ? 10.459 2.545 6.557 1.00 92.81 95 LEU A C 1
ATOM 739 O O . LEU A 1 95 ? 10.003 2.658 7.698 1.00 92.81 95 LEU A O 1
ATOM 743 N N . PHE A 1 96 ? 9.669 2.463 5.484 1.00 91.12 96 PHE A N 1
ATOM 744 C CA . PHE A 1 96 ? 8.213 2.484 5.593 1.00 91.12 96 PHE A CA 1
ATOM 745 C C . PHE A 1 96 ? 7.664 1.254 6.310 1.00 91.12 96 PHE A C 1
ATOM 747 O O . PHE A 1 96 ? 6.724 1.381 7.092 1.00 91.12 96 PHE A O 1
ATOM 754 N N . LEU A 1 97 ? 8.270 0.083 6.104 1.00 94.31 97 LEU A N 1
ATOM 755 C CA . LEU A 1 97 ? 7.903 -1.132 6.824 1.00 94.31 97 LEU A CA 1
ATOM 756 C C . LEU A 1 97 ? 8.156 -0.977 8.329 1.00 94.31 97 LEU A C 1
ATOM 758 O O . LEU A 1 97 ? 7.298 -1.347 9.126 1.00 94.31 97 LEU A O 1
ATOM 762 N N . GLY A 1 98 ? 9.275 -0.363 8.725 1.00 95.06 98 GLY A N 1
ATOM 763 C CA . GLY A 1 98 ? 9.566 -0.040 10.126 1.00 95.06 98 GLY A CA 1
ATOM 764 C C . GLY A 1 98 ? 8.555 0.938 10.738 1.00 95.06 98 GLY A C 1
ATOM 765 O O . GLY A 1 98 ? 8.071 0.728 11.854 1.00 95.06 98 GLY A O 1
ATOM 766 N N . CYS A 1 99 ? 8.169 1.974 9.989 1.00 94.62 99 CYS A N 1
ATOM 767 C CA . CYS A 1 99 ? 7.122 2.910 10.404 1.00 94.62 99 CYS A CA 1
ATOM 768 C C . CYS A 1 99 ? 5.758 2.209 10.547 1.00 94.62 99 CYS A C 1
ATOM 770 O O . CYS A 1 99 ? 5.086 2.353 11.571 1.00 94.62 99 CYS A O 1
ATOM 772 N N . LEU A 1 100 ? 5.380 1.382 9.567 1.00 94.06 100 LEU A N 1
ATOM 773 C CA . LEU A 1 100 ? 4.150 0.593 9.583 1.00 94.06 100 LEU A CA 1
ATOM 774 C C . LEU A 1 100 ? 4.127 -0.385 10.765 1.00 94.06 100 LEU A C 1
ATOM 776 O O . LEU A 1 100 ? 3.116 -0.477 11.455 1.00 94.06 100 LEU A O 1
ATOM 780 N N . ALA A 1 101 ? 5.243 -1.061 11.043 1.00 94.12 101 ALA A N 1
ATOM 781 C CA . ALA A 1 101 ? 5.384 -1.960 12.184 1.00 94.12 101 ALA A CA 1
ATOM 782 C C . ALA A 1 101 ? 5.266 -1.209 13.518 1.00 94.12 101 ALA A C 1
ATOM 784 O O . ALA A 1 101 ? 4.603 -1.686 14.438 1.00 94.12 101 ALA A O 1
ATOM 785 N N . THR A 1 102 ? 5.839 -0.006 13.614 1.00 94.75 102 THR A N 1
ATOM 786 C CA . THR A 1 102 ? 5.708 0.855 14.801 1.00 94.75 102 THR A CA 1
ATOM 787 C C . THR A 1 102 ? 4.259 1.300 15.002 1.00 94.75 102 THR A C 1
ATOM 789 O O . THR A 1 102 ? 3.732 1.215 16.114 1.00 94.75 102 THR A O 1
ATOM 792 N N . SER A 1 103 ? 3.588 1.711 13.922 1.00 93.56 103 SER A N 1
ATOM 793 C CA . SER A 1 103 ? 2.161 2.046 13.923 1.00 93.56 103 SER A CA 1
ATOM 794 C C . SER A 1 103 ? 1.311 0.849 14.357 1.00 93.56 103 SER A C 1
ATOM 796 O O . SER A 1 103 ? 0.472 0.984 15.245 1.00 93.56 103 SER A O 1
ATOM 798 N N . TYR A 1 104 ? 1.584 -0.337 13.811 1.00 92.69 104 TYR A N 1
ATOM 799 C CA . TYR A 1 104 ? 0.889 -1.570 14.167 1.00 92.69 104 TYR A CA 1
ATOM 800 C C . TYR A 1 104 ? 1.119 -1.964 15.631 1.00 92.69 104 TYR A C 1
ATOM 802 O O . TYR A 1 104 ? 0.176 -2.327 16.330 1.00 92.69 104 TYR A O 1
ATOM 810 N N . ALA A 1 105 ? 2.341 -1.816 16.147 1.00 92.88 105 ALA A N 1
ATOM 811 C CA . ALA A 1 105 ? 2.629 -2.037 17.561 1.00 92.88 105 ALA A CA 1
ATOM 812 C C . ALA A 1 105 ? 1.835 -1.071 18.458 1.00 92.88 105 ALA A C 1
ATOM 814 O O . ALA A 1 105 ? 1.332 -1.474 19.504 1.00 92.88 105 ALA A O 1
ATOM 815 N N . GLY A 1 106 ? 1.677 0.193 18.049 1.00 89.88 106 GLY A N 1
ATOM 816 C CA . GLY A 1 106 ? 0.777 1.146 18.706 1.00 89.88 106 GLY A CA 1
ATOM 817 C C . GLY A 1 106 ? -0.692 0.715 18.647 1.00 89.88 106 GLY A C 1
ATOM 818 O O . GLY A 1 106 ? -1.381 0.727 19.664 1.00 89.88 106 GLY A O 1
ATOM 819 N N . PHE A 1 107 ? -1.154 0.259 17.485 1.00 87.69 107 PHE A N 1
ATOM 820 C CA . PHE A 1 107 ? -2.510 -0.252 17.284 1.00 87.69 107 PHE A CA 1
ATOM 821 C C . PHE A 1 107 ? -2.822 -1.475 18.162 1.00 87.69 107 PHE A C 1
ATOM 823 O O . PHE A 1 107 ? -3.898 -1.545 18.752 1.00 87.69 107 PHE A O 1
ATOM 830 N N . LEU A 1 108 ? -1.871 -2.401 18.322 1.00 87.69 108 LEU A N 1
ATOM 831 C CA . LEU A 1 108 ? -2.013 -3.546 19.226 1.00 87.69 108 LEU A CA 1
ATOM 832 C C . LEU A 1 108 ? -2.071 -3.131 20.702 1.00 87.69 108 LEU A C 1
ATOM 834 O O . LEU A 1 108 ? -2.783 -3.761 21.483 1.00 87.69 108 LEU A O 1
ATOM 838 N N . ARG A 1 109 ? -1.341 -2.073 21.081 1.00 84.62 109 ARG A N 1
ATOM 839 C CA . ARG A 1 109 ? -1.359 -1.507 22.442 1.00 84.62 109 ARG A CA 1
ATOM 840 C C . ARG A 1 109 ? -2.670 -0.785 22.754 1.00 84.62 109 ARG A C 1
ATOM 842 O O . ARG A 1 109 ? -3.111 -0.812 23.897 1.00 84.62 109 ARG A O 1
ATOM 849 N N . GLY A 1 110 ? -3.309 -0.177 21.755 1.00 70.06 110 GLY A N 1
ATOM 850 C CA . GLY A 1 110 ? -4.588 0.532 21.869 1.00 70.06 110 GLY A CA 1
ATOM 851 C C . GLY A 1 110 ? -5.818 -0.375 22.011 1.00 70.06 110 GLY A C 1
ATOM 852 O O . GLY A 1 110 ? -6.827 -0.122 21.357 1.00 70.06 110 GLY A O 1
ATOM 853 N N . GLY A 1 111 ? -5.743 -1.435 22.829 1.00 64.06 111 GLY A N 1
ATOM 854 C CA . GLY A 1 111 ? -6.868 -2.321 23.163 1.00 64.06 111 GLY A CA 1
ATOM 855 C C . GLY A 1 111 ? -8.131 -1.575 23.657 1.00 64.06 111 GLY A C 1
ATOM 856 O O . GLY A 1 111 ? -8.081 -0.363 23.835 1.00 64.06 111 GLY A O 1
ATOM 857 N N . PRO A 1 112 ? -9.263 -2.281 23.878 1.00 54.50 112 PRO A N 1
ATOM 858 C CA . PRO A 1 112 ? -10.675 -1.829 23.778 1.00 54.50 112 PRO A CA 1
ATOM 859 C C . PRO A 1 112 ? -11.131 -0.530 24.488 1.00 54.50 112 PRO A C 1
ATOM 861 O O . PRO A 1 112 ? -12.277 -0.122 24.317 1.00 54.50 112 PRO A O 1
ATOM 864 N N . GLU A 1 113 ? -10.265 0.154 25.225 1.00 50.97 113 GLU A N 1
ATOM 865 C CA . GLU A 1 113 ? -10.514 1.420 25.920 1.00 50.97 113 GLU A CA 1
ATOM 866 C C . GLU A 1 113 ? -10.758 2.610 24.973 1.00 50.97 113 GLU A C 1
ATOM 868 O O . GLU A 1 113 ? -11.490 3.530 25.323 1.00 50.97 113 GLU A O 1
ATOM 873 N N . ALA A 1 114 ? -10.229 2.592 23.743 1.00 54.75 114 ALA A N 1
ATOM 874 C CA . ALA A 1 114 ? -10.409 3.701 22.794 1.00 54.75 114 ALA A CA 1
ATOM 875 C C . ALA A 1 114 ? -11.836 3.807 22.203 1.00 54.75 114 ALA A C 1
ATOM 877 O O . ALA A 1 114 ? -12.176 4.829 21.612 1.00 54.75 114 ALA A O 1
ATOM 878 N N . PHE A 1 115 ? -12.667 2.762 22.344 1.00 54.34 115 PHE A N 1
ATOM 879 C CA . PHE A 1 115 ? -14.078 2.754 21.918 1.00 54.34 115 PHE A CA 1
ATOM 880 C C . PHE A 1 115 ? -15.056 2.882 23.096 1.00 54.34 115 PHE A C 1
ATOM 882 O O . PHE A 1 115 ? -16.273 2.855 22.907 1.00 54.34 115 PHE A O 1
ATOM 889 N N . ARG A 1 116 ? -14.560 3.061 24.325 1.00 55.88 116 ARG A N 1
ATOM 890 C CA . ARG A 1 116 ? -15.427 3.490 25.418 1.00 55.88 116 ARG A CA 1
ATOM 891 C C . ARG A 1 116 ? -15.768 4.955 25.144 1.00 55.88 116 ARG A C 1
ATOM 893 O O . ARG A 1 116 ? -14.992 5.850 25.463 1.00 55.88 116 ARG A O 1
ATOM 900 N N . GLY A 1 117 ? -16.907 5.191 24.484 1.00 60.59 117 GLY A N 1
ATOM 901 C CA . GLY A 1 117 ? -17.515 6.522 24.412 1.00 60.59 117 GLY A CA 1
ATOM 902 C C . GLY A 1 117 ? -17.597 7.128 25.817 1.00 60.59 117 GLY A C 1
ATOM 903 O O . GLY A 1 117 ? -17.498 6.359 26.779 1.00 60.59 117 GLY A O 1
ATOM 904 N N . PRO A 1 118 ? -17.744 8.464 25.952 1.00 59.38 118 PRO A N 1
ATOM 905 C CA . PRO A 1 118 ? -17.769 9.129 27.249 1.00 59.38 118 PRO A CA 1
ATOM 906 C C . PRO A 1 118 ? -18.627 8.299 28.186 1.00 59.38 118 PRO A C 1
ATOM 908 O O . PRO A 1 118 ? -19.816 8.107 27.922 1.00 59.38 118 PRO A O 1
ATOM 911 N N . SER A 1 119 ? -17.998 7.691 29.194 1.00 52.84 119 SER A N 1
ATOM 912 C CA . SER A 1 119 ? -18.739 6.998 30.228 1.00 52.84 119 SER A CA 1
ATOM 913 C C . SER A 1 119 ? -19.765 8.014 30.685 1.00 52.84 119 SER A C 1
ATOM 915 O O . SER A 1 119 ? -19.390 9.115 31.089 1.00 52.84 119 SER A O 1
ATOM 917 N N . ALA A 1 120 ? -21.050 7.697 30.512 1.00 54.59 120 ALA A N 1
ATOM 918 C CA . ALA A 1 120 ? -22.106 8.446 31.155 1.00 54.59 120 ALA A CA 1
ATOM 919 C C . ALA A 1 120 ? -21.721 8.440 32.630 1.00 54.59 120 ALA A C 1
ATOM 921 O O . ALA A 1 120 ? -21.808 7.408 33.301 1.00 54.59 120 ALA A O 1
ATOM 922 N N . GLN A 1 121 ? -21.128 9.547 33.078 1.00 53.59 121 GLN A N 1
ATOM 923 C CA . GLN A 1 121 ? -20.766 9.718 34.464 1.00 53.59 121 GLN A CA 1
ATOM 924 C C . GLN A 1 121 ? -22.076 9.506 35.216 1.00 53.59 121 GLN A C 1
ATOM 926 O O . GLN A 1 121 ? -23.084 10.104 34.820 1.00 53.59 121 GLN A O 1
ATOM 931 N N . PRO A 1 122 ? -22.125 8.631 36.235 1.00 49.16 122 PRO A N 1
ATOM 932 C CA . PRO A 1 122 ? -23.292 8.617 37.091 1.00 49.16 122 PRO A CA 1
ATOM 933 C C . PRO A 1 122 ? -23.387 10.042 37.622 1.00 49.16 122 PRO A C 1
ATOM 935 O O . PRO A 1 122 ? -22.412 10.543 38.185 1.00 49.16 122 PRO A O 1
ATOM 938 N N . ALA A 1 123 ? -24.495 10.721 37.312 1.00 53.44 123 ALA A N 1
ATOM 939 C CA . ALA A 1 123 ? -24.740 12.087 37.729 1.00 53.44 123 ALA A CA 1
ATOM 940 C C . ALA A 1 123 ? -24.363 12.185 39.208 1.00 53.44 123 ALA A C 1
ATOM 942 O O . ALA A 1 123 ? -24.983 11.535 40.052 1.00 53.44 123 ALA A O 1
ATOM 943 N N . VAL A 1 124 ? -23.279 12.910 39.494 1.00 56.66 124 VAL A N 1
ATOM 944 C CA . VAL A 1 124 ? -22.831 13.182 40.855 1.00 56.66 124 VAL A CA 1
ATOM 945 C C . VAL A 1 124 ? -23.919 14.053 41.458 1.00 56.66 124 VAL A C 1
ATOM 947 O O . VAL A 1 124 ? -23.962 15.266 41.271 1.00 56.66 124 VAL A O 1
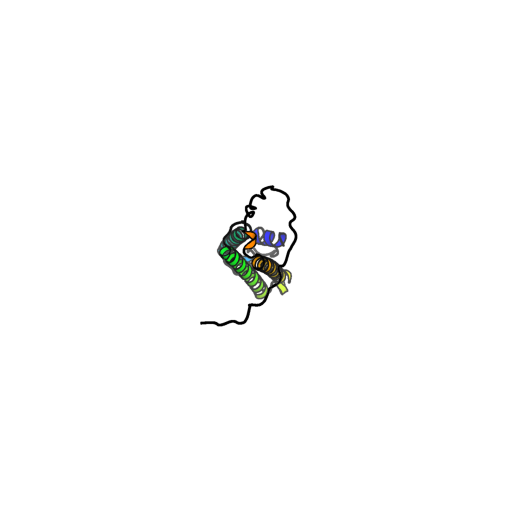ATOM 950 N N . GLY A 1 125 ? -24.866 13.378 42.104 1.00 48.00 125 GLY A N 1
ATOM 951 C CA . GLY A 1 125 ? -25.872 13.984 42.942 1.00 48.00 125 GLY A CA 1
ATOM 952 C C . GLY A 1 125 ? -25.153 14.718 44.057 1.00 48.00 125 GLY A C 1
ATOM 953 O O . GLY A 1 125 ? -24.503 14.123 44.913 1.00 48.00 125 GLY A O 1
ATOM 954 N N . THR A 1 126 ? -25.259 16.035 44.021 1.00 54.62 126 THR A N 1
ATOM 955 C CA . THR A 1 126 ? -24.956 16.909 45.140 1.00 54.62 126 THR A CA 1
ATOM 956 C C . THR A 1 126 ? -25.871 16.553 46.312 1.00 54.62 126 THR A C 1
ATOM 958 O O . THR A 1 126 ? -27.049 16.903 46.319 1.00 54.62 126 THR A O 1
ATOM 961 N N . SER A 1 127 ? -25.343 15.855 47.309 1.00 49.34 127 SER A N 1
ATOM 962 C CA . SER A 1 127 ? -25.881 15.827 48.673 1.00 49.34 127 SER A CA 1
ATOM 963 C C . SER A 1 127 ? -24.755 15.293 49.552 1.00 49.34 127 SER A C 1
ATOM 965 O O . SER A 1 127 ? -24.325 14.161 49.393 1.00 49.34 127 SER A O 1
ATOM 967 N N . GLY A 1 128 ? -24.064 16.125 50.318 1.00 42.88 128 GLY A N 1
ATOM 968 C CA . GLY A 1 128 ? -24.610 16.680 51.546 1.00 42.88 128 GLY A CA 1
ATOM 969 C C . GLY A 1 128 ? -23.885 15.988 52.702 1.00 42.88 128 GLY A C 1
ATOM 970 O O . GLY A 1 128 ? -23.962 14.778 52.852 1.00 42.88 128 GLY A O 1
ATOM 971 N N . ALA A 1 129 ? -23.095 16.773 53.429 1.00 46.97 129 ALA A N 1
ATOM 972 C CA . ALA A 1 129 ? -22.400 16.483 54.680 1.00 46.97 129 ALA A CA 1
ATOM 973 C C . ALA A 1 129 ? -22.831 15.230 55.476 1.00 46.97 129 ALA A C 1
ATOM 975 O O . ALA A 1 129 ? -23.995 15.104 55.831 1.00 46.97 129 ALA A O 1
ATOM 976 N N . ALA A 1 130 ? -21.856 14.415 55.902 1.00 44.94 130 ALA A N 1
ATOM 977 C CA . ALA A 1 130 ? -21.672 14.051 57.316 1.00 44.94 130 ALA A CA 1
ATOM 978 C C . ALA A 1 130 ? -20.492 13.081 57.501 1.00 44.94 130 ALA A C 1
ATOM 980 O O . ALA A 1 130 ? -20.568 11.883 57.242 1.00 44.94 130 ALA 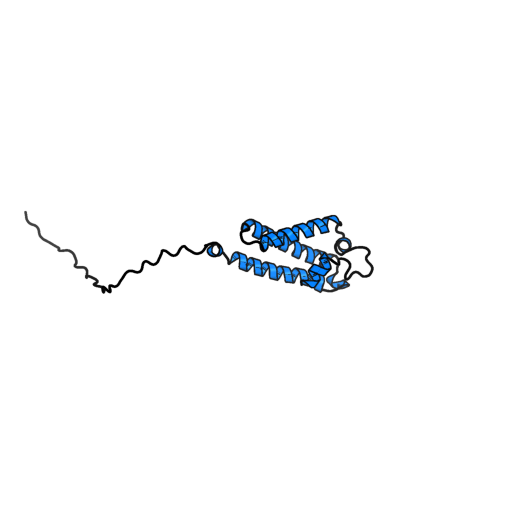A O 1
ATOM 981 N N . THR A 1 131 ? -19.405 13.627 58.032 1.00 52.66 131 THR A N 1
ATOM 982 C CA . THR A 1 131 ? -18.391 12.926 58.818 1.00 52.66 131 THR A CA 1
ATOM 983 C C . THR A 1 131 ? -19.047 12.057 59.895 1.00 52.66 131 THR A C 1
ATOM 985 O O . THR A 1 131 ? -19.591 12.604 60.851 1.00 52.66 131 THR A O 1
ATOM 988 N N . VAL A 1 132 ? -18.918 10.728 59.825 1.00 49.84 132 VAL A N 1
ATOM 989 C CA . VAL A 1 132 ? -19.006 9.879 61.023 1.00 49.84 132 VAL A CA 1
ATOM 990 C C . VAL A 1 132 ? -17.857 8.878 61.031 1.00 49.84 132 VAL A C 1
ATOM 992 O O . VAL A 1 132 ? -17.659 8.055 60.143 1.00 49.84 132 VAL A O 1
ATOM 995 N N . ARG A 1 133 ? -17.062 9.060 62.076 1.00 48.91 133 ARG A N 1
ATOM 996 C CA . ARG A 1 133 ? -15.795 8.444 62.424 1.00 48.91 133 ARG A CA 1
ATOM 997 C C . ARG A 1 133 ? -15.999 7.001 62.895 1.00 48.91 133 ARG A C 1
ATOM 999 O O . ARG A 1 133 ? -16.919 6.695 63.641 1.00 48.91 133 ARG A O 1
ATOM 1006 N N . SER A 1 134 ? -15.067 6.155 62.481 1.00 50.62 134 SER A N 1
ATOM 1007 C CA . SER A 1 134 ? -14.794 4.789 62.930 1.00 50.62 134 SER A CA 1
ATOM 1008 C C . SER A 1 134 ? -15.065 4.495 64.415 1.00 50.62 134 SER A C 1
ATOM 1010 O O . SER A 1 134 ? -14.455 5.127 65.280 1.00 50.62 134 SER A O 1
ATOM 1012 N N . VAL A 1 135 ? -15.807 3.418 64.697 1.00 54.62 135 VAL A N 1
ATOM 1013 C CA . VAL A 1 135 ? -15.658 2.627 65.931 1.00 54.62 135 VAL A CA 1
ATOM 1014 C C . VAL A 1 135 ? -15.606 1.146 65.558 1.00 54.62 135 VAL A C 1
ATOM 1016 O O . VAL A 1 135 ? -16.604 0.521 65.211 1.00 54.62 135 VAL A O 1
ATOM 1019 N N . ARG A 1 136 ? -14.393 0.591 65.605 1.00 56.12 136 ARG A N 1
ATOM 1020 C CA . ARG A 1 136 ? -14.116 -0.846 65.568 1.00 56.12 136 ARG A CA 1
ATOM 1021 C C . ARG A 1 136 ? -14.521 -1.416 66.930 1.00 56.12 136 ARG A C 1
ATOM 1023 O O . ARG A 1 136 ? -13.777 -1.262 67.893 1.00 56.12 136 ARG A O 1
ATOM 1030 N N . VAL A 1 137 ? -15.695 -2.037 67.014 1.00 59.28 137 VAL A N 1
ATOM 1031 C CA . VAL A 1 137 ? -16.125 -2.760 68.217 1.00 59.28 137 VAL A CA 1
ATOM 1032 C C . VAL A 1 137 ? -15.338 -4.066 68.300 1.00 59.28 137 VAL A C 1
ATOM 1034 O O . VAL A 1 137 ? -15.330 -4.878 67.374 1.00 59.28 137 VAL A O 1
ATOM 1037 N N . ALA A 1 138 ? -14.596 -4.202 69.394 1.00 56.59 138 ALA A N 1
ATOM 1038 C CA . ALA A 1 138 ? -13.772 -5.351 69.716 1.00 56.59 138 ALA A CA 1
ATOM 1039 C C . ALA A 1 138 ? -14.629 -6.613 69.912 1.00 56.59 138 ALA A C 1
ATOM 1041 O O . ALA A 1 138 ? -15.714 -6.563 70.485 1.00 56.59 138 ALA A O 1
ATOM 1042 N N . ARG A 1 139 ? -14.105 -7.750 69.440 1.00 51.88 139 ARG A N 1
ATOM 1043 C CA . ARG A 1 139 ? -14.634 -9.094 69.705 1.00 51.88 139 ARG A CA 1
ATOM 1044 C C . ARG A 1 139 ? -14.635 -9.363 71.212 1.00 51.88 139 ARG A C 1
ATOM 1046 O O . ARG A 1 139 ? -13.584 -9.242 71.837 1.00 51.88 139 ARG A O 1
ATOM 1053 N N . THR A 1 140 ? -15.752 -9.832 71.753 1.00 67.44 140 THR A N 1
ATOM 1054 C CA . THR A 1 140 ? -15.774 -10.601 73.003 1.00 67.44 140 THR A CA 1
ATOM 1055 C C . THR A 1 140 ? -15.879 -12.102 72.671 1.00 67.44 140 THR A C 1
ATOM 1057 O O . THR A 1 140 ? -16.657 -12.473 71.790 1.00 67.44 140 THR A O 1
ATOM 1060 N N . PRO A 1 141 ? -15.052 -12.971 73.286 1.00 67.44 141 PRO A N 1
ATOM 1061 C CA . PRO A 1 141 ? -15.116 -14.427 73.115 1.00 67.44 141 PRO A CA 1
ATOM 1062 C C . PRO A 1 141 ? -16.340 -15.053 7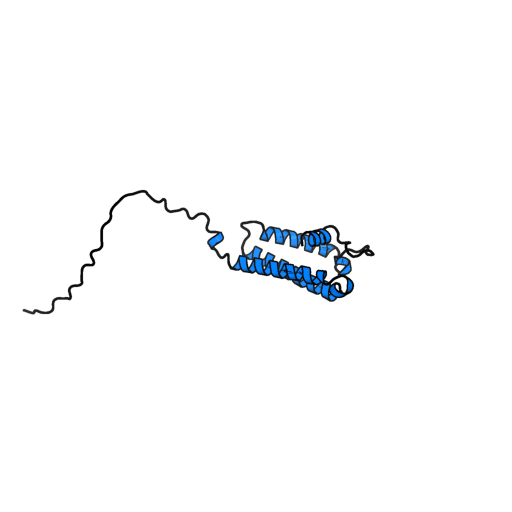3.825 1.00 67.44 141 PRO A C 1
ATOM 1064 O O . PRO A 1 141 ? -16.949 -14.397 74.672 1.00 67.44 141 PRO A O 1
ATOM 1067 N N . PRO A 1 142 ? -16.727 -16.298 73.470 1.00 67.94 142 PRO A N 1
ATOM 1068 C CA . PRO A 1 142 ? -17.980 -16.922 73.908 1.00 67.94 142 PRO A CA 1
ATOM 1069 C C . PRO A 1 142 ? -17.970 -17.306 75.400 1.00 67.94 142 PRO A C 1
ATOM 1071 O O . PRO A 1 142 ? -16.916 -17.679 75.916 1.00 67.94 142 PRO A O 1
ATOM 1074 N N . PRO A 1 143 ? -19.127 -17.288 76.089 1.00 68.62 143 PRO A N 1
ATOM 1075 C CA . PRO A 1 143 ? -19.230 -17.830 77.439 1.00 68.62 143 PRO A CA 1
ATOM 1076 C C . PRO A 1 143 ? -19.184 -19.367 77.425 1.00 68.62 143 PRO A C 1
ATOM 1078 O O . PRO A 1 143 ? -20.001 -20.025 76.778 1.00 68.62 143 PRO A O 1
ATOM 1081 N N . SER A 1 144 ? -18.215 -19.926 78.152 1.00 65.50 144 SER A N 1
ATOM 1082 C CA . SER A 1 144 ? -18.179 -21.322 78.583 1.00 65.50 144 SER A CA 1
ATOM 1083 C C . SER A 1 144 ? -19.040 -21.526 79.836 1.00 65.50 144 SER A C 1
ATOM 1085 O O . SER A 1 144 ? -19.059 -20.658 80.701 1.00 65.50 144 SER A O 1
ATOM 1087 N N . GLU A 1 145 ? -19.636 -22.718 79.936 1.00 56.28 145 GLU A N 1
ATOM 1088 C CA . GLU A 1 145 ? -20.203 -23.365 81.137 1.00 56.28 145 GLU A CA 1
ATOM 1089 C C . GLU A 1 145 ? -21.496 -22.791 81.752 1.00 56.28 145 GLU A C 1
ATOM 1091 O O . GLU A 1 145 ? -21.528 -21.691 82.288 1.00 56.28 145 GLU A O 1
ATOM 1096 N N . ALA A 1 146 ? -22.561 -23.608 81.772 1.00 54.09 146 ALA A N 1
ATOM 1097 C CA . ALA A 1 146 ? -23.030 -24.268 83.003 1.00 54.09 146 ALA A CA 1
ATOM 1098 C C . ALA A 1 146 ? -24.334 -25.068 82.767 1.00 54.09 146 ALA A C 1
ATOM 1100 O O . ALA A 1 146 ? -25.375 -24.521 82.412 1.00 54.09 146 ALA A O 1
ATOM 1101 N N . SER A 1 147 ? -24.254 -26.379 83.013 1.00 53.41 147 SER A N 1
ATOM 1102 C CA . SER A 1 147 ? -25.371 -27.285 83.345 1.00 53.41 147 SER A CA 1
ATOM 1103 C C . SER A 1 147 ? -26.112 -26.769 84.597 1.00 53.41 147 SER A C 1
ATOM 1105 O O . SER A 1 147 ? -25.428 -26.273 85.497 1.00 53.41 147 SER A O 1
ATOM 1107 N N . PRO A 1 148 ? -27.462 -26.818 84.692 1.00 57.94 148 PRO A N 1
ATOM 1108 C CA . PRO A 1 148 ? -28.113 -27.986 85.314 1.00 57.94 148 PRO A CA 1
ATOM 1109 C C . PRO A 1 148 ? -29.553 -28.287 84.832 1.00 57.94 148 PRO A C 1
ATOM 1111 O O . PRO A 1 148 ? -30.404 -27.395 84.805 1.00 57.94 148 PRO A O 1
ATOM 1114 N N . ARG A 1 149 ? -29.850 -29.566 84.566 1.00 51.78 149 ARG A N 1
ATOM 1115 C CA . ARG A 1 149 ? -30.997 -30.352 85.087 1.00 51.78 149 ARG A CA 1
ATOM 1116 C C . ARG A 1 149 ? -31.080 -31.711 84.403 1.00 51.78 149 ARG A C 1
ATOM 1118 O O . ARG A 1 149 ? -30.958 -31.747 83.162 1.00 51.78 149 ARG A O 1
#

Organism: Anaeromyxobacter dehalogenans (strain ATCC BAA-258 / DSM 21875 / 2CP-1) (NCBI:txid455488)

Secondary structure (DSSP, 8-state):
-HHHHHHHHH-TTTT-TT-SS-HHHHTT--HHHHHHHHHHHHHHHHHHHSTT--HHHHHHHHHHHHHHHHHHHHHHHHHTHHHHT-THHHHHHHHHHHHHHHHHHHHHHS-GGGG---------------------PPPPPPPP-----